Protein AF-X1LPU9-F1 (afdb_monomer_lite)

Radius of gyration: 11.97 Å; chains: 1; bounding box: 29×17×33 Å

Structure (mmCIF, N/CA/C/O backbone):
data_AF-X1LPU9-F1
#
_entry.id   AF-X1LPU9-F1
#
loop_
_atom_site.group_PDB
_atom_site.id
_atom_site.type_symbol
_atom_site.label_atom_id
_atom_site.label_alt_id
_atom_site.label_comp_id
_atom_site.label_asym_id
_atom_site.label_entity_id
_atom_site.label_seq_id
_atom_site.pdbx_PDB_ins_code
_atom_site.Cartn_x
_atom_site.Cartn_y
_atom_site.Cartn_z
_atom_site.occupancy
_atom_site.B_iso_or_equiv
_atom_site.auth_seq_id
_atom_site.auth_comp_id
_atom_site.auth_asym_id
_atom_site.auth_atom_id
_atom_site.pdbx_PDB_model_num
ATOM 1 N N . ILE A 1 1 ? -18.118 -6.173 7.803 1.00 81.00 1 ILE A N 1
ATOM 2 C CA . ILE A 1 1 ? -16.682 -5.880 7.579 1.00 81.00 1 ILE A CA 1
ATOM 3 C C . ILE A 1 1 ? -16.612 -4.509 6.937 1.00 81.00 1 ILE A C 1
ATOM 5 O O . ILE A 1 1 ? -17.271 -4.312 5.922 1.00 81.00 1 ILE A O 1
ATOM 9 N N . GLU A 1 2 ? -15.893 -3.572 7.548 1.00 88.38 2 GLU A N 1
ATOM 10 C CA . GLU A 1 2 ? -15.711 -2.225 7.003 1.00 88.38 2 GLU A CA 1
ATOM 11 C C . GLU A 1 2 ? -14.387 -2.124 6.246 1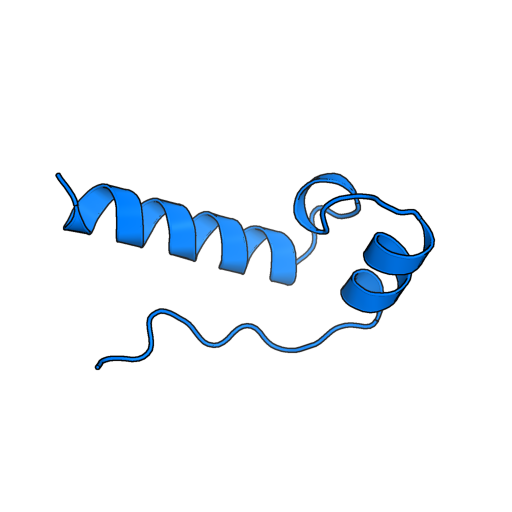.00 88.38 2 GLU A C 1
ATOM 13 O O . GLU A 1 2 ? -13.391 -2.752 6.610 1.00 88.38 2 GLU A O 1
ATOM 18 N N . VAL A 1 3 ? -14.377 -1.334 5.174 1.00 91.31 3 VAL A N 1
ATOM 19 C CA . VAL A 1 3 ? -13.168 -1.104 4.381 1.00 91.31 3 VAL A CA 1
ATOM 20 C C . VAL A 1 3 ? -12.234 -0.182 5.157 1.00 91.31 3 VAL A C 1
ATOM 22 O O . VAL A 1 3 ? -12.586 0.956 5.460 1.00 91.31 3 VAL A O 1
ATOM 25 N N . ALA A 1 4 ? -11.020 -0.658 5.448 1.00 90.12 4 ALA A N 1
ATOM 26 C CA . ALA A 1 4 ? -10.063 0.124 6.213 1.00 90.12 4 ALA A CA 1
ATOM 27 C C . ALA A 1 4 ? -9.479 1.288 5.391 1.00 90.12 4 ALA A C 1
ATOM 29 O O . ALA A 1 4 ? -9.426 2.404 5.881 1.00 90.12 4 ALA A O 1
ATOM 30 N N . SER A 1 5 ? -9.070 1.099 4.143 1.00 91.62 5 SER A N 1
ATOM 31 C CA . SER A 1 5 ? -8.623 2.204 3.283 1.00 91.62 5 SER A CA 1
ATOM 32 C C . SER A 1 5 ? -8.799 1.837 1.813 1.00 91.62 5 SER A C 1
ATOM 34 O O . SER A 1 5 ? -8.957 0.661 1.481 1.00 91.62 5 SER A O 1
ATOM 36 N N . LYS A 1 6 ? -8.778 2.842 0.938 1.00 91.81 6 LYS A N 1
ATOM 37 C CA . LYS A 1 6 ? -8.706 2.677 -0.515 1.00 91.81 6 LYS A CA 1
ATOM 38 C C . LYS A 1 6 ? -7.425 3.338 -0.998 1.00 91.81 6 LYS A C 1
ATOM 40 O O . LYS A 1 6 ? -7.338 4.560 -1.026 1.00 91.81 6 LYS A O 1
ATOM 45 N N . ILE A 1 7 ? -6.450 2.524 -1.377 1.00 92.62 7 ILE A N 1
ATOM 46 C CA . ILE A 1 7 ? -5.167 2.999 -1.892 1.00 92.62 7 ILE A CA 1
ATOM 47 C C . ILE A 1 7 ? -5.225 2.890 -3.421 1.00 92.62 7 ILE A C 1
ATOM 49 O O . ILE A 1 7 ? -5.488 1.795 -3.925 1.00 92.62 7 ILE A O 1
ATOM 53 N N . PRO A 1 8 ? -5.051 3.995 -4.170 1.00 88.00 8 PRO A N 1
ATOM 54 C CA . PRO A 1 8 ? -5.025 3.938 -5.626 1.00 88.00 8 PRO A CA 1
ATOM 55 C C . PRO A 1 8 ? -3.801 3.151 -6.100 1.00 88.00 8 PRO A C 1
ATOM 57 O O . PRO A 1 8 ? -2.745 3.203 -5.475 1.00 88.00 8 PRO A O 1
ATOM 60 N N . PHE A 1 9 ? -3.945 2.432 -7.210 1.00 87.06 9 PHE A N 1
ATOM 61 C CA . PHE A 1 9 ? -2.829 1.719 -7.820 1.00 87.06 9 PHE A CA 1
ATOM 62 C C . PHE A 1 9 ? -1.897 2.685 -8.572 1.00 87.06 9 PHE A C 1
ATOM 64 O O . PHE A 1 9 ? -2.367 3.602 -9.244 1.00 87.06 9 PHE A O 1
ATOM 71 N N . ASP A 1 10 ? -0.591 2.436 -8.476 1.00 90.94 10 ASP A N 1
ATOM 72 C CA . ASP A 1 10 ? 0.500 3.115 -9.186 1.00 90.94 10 ASP A CA 1
ATOM 73 C C . ASP A 1 10 ? 1.509 2.038 -9.622 1.00 90.94 10 ASP A C 1
ATOM 75 O O . ASP A 1 10 ? 1.678 1.023 -8.936 1.00 90.94 10 ASP A O 1
ATOM 79 N N . ASN A 1 11 ? 2.201 2.257 -10.737 1.00 94.00 11 ASN A N 1
ATOM 80 C CA . ASN A 1 11 ? 3.197 1.338 -11.293 1.00 94.00 11 ASN A CA 1
ATOM 81 C C . ASN A 1 11 ? 4.349 1.049 -10.319 1.00 94.00 11 ASN A C 1
ATOM 83 O O . ASN A 1 11 ? 4.924 -0.040 -10.357 1.00 94.00 11 ASN A O 1
ATOM 87 N N . VAL A 1 12 ? 4.618 1.970 -9.389 1.00 93.81 12 VAL A N 1
ATOM 88 C CA . VAL A 1 12 ? 5.575 1.792 -8.285 1.00 93.81 12 VAL A CA 1
ATOM 89 C C . VAL A 1 12 ? 5.311 0.503 -7.494 1.00 93.81 12 VAL A C 1
ATOM 91 O O . VAL A 1 12 ? 6.252 -0.130 -7.018 1.00 93.81 12 VAL A O 1
ATOM 94 N N . VAL A 1 13 ? 4.051 0.062 -7.385 1.00 93.50 13 VAL A N 1
ATOM 95 C CA . VAL A 1 13 ? 3.698 -1.197 -6.708 1.00 93.50 13 VAL A CA 1
ATOM 96 C C . VAL A 1 13 ? 4.256 -2.401 -7.462 1.00 93.50 13 VAL A C 1
ATOM 98 O O . VAL A 1 13 ? 4.859 -3.286 -6.859 1.00 93.50 13 VAL A O 1
ATOM 101 N N . THR A 1 14 ? 4.082 -2.432 -8.783 1.00 95.25 14 THR A N 1
ATOM 102 C CA . THR A 1 14 ? 4.615 -3.509 -9.624 1.00 95.25 14 THR A CA 1
ATOM 103 C C . THR A 1 14 ? 6.136 -3.516 -9.603 1.00 95.25 14 THR A C 1
ATOM 105 O O . THR A 1 14 ? 6.738 -4.577 -9.461 1.00 95.25 14 THR A O 1
ATOM 108 N N . GLU A 1 15 ? 6.767 -2.348 -9.693 1.00 96.56 15 GLU A N 1
ATOM 109 C CA . GLU A 1 15 ? 8.225 -2.238 -9.651 1.00 96.56 15 GLU A CA 1
ATOM 110 C C . GLU A 1 15 ? 8.811 -2.740 -8.327 1.00 96.56 15 GLU A C 1
ATOM 112 O O . GLU A 1 15 ? 9.774 -3.509 -8.339 1.00 96.56 15 GLU A O 1
ATOM 117 N N . ALA A 1 16 ? 8.203 -2.370 -7.195 1.00 96.75 16 ALA A N 1
ATOM 118 C CA . ALA A 1 16 ? 8.616 -2.838 -5.875 1.00 96.75 16 ALA A CA 1
ATOM 119 C C . ALA A 1 16 ? 8.548 -4.372 -5.774 1.00 96.75 16 ALA A C 1
ATOM 121 O O . ALA A 1 16 ? 9.497 -5.007 -5.313 1.00 96.75 16 ALA A O 1
ATOM 122 N N . ILE A 1 17 ? 7.470 -4.979 -6.292 1.00 96.12 17 ILE A N 1
ATOM 123 C CA . ILE A 1 17 ? 7.299 -6.441 -6.333 1.00 96.12 17 ILE A CA 1
ATOM 124 C C . ILE A 1 17 ? 8.386 -7.099 -7.188 1.00 96.12 17 ILE A C 1
ATOM 126 O O . ILE A 1 17 ? 8.987 -8.078 -6.751 1.00 96.12 17 ILE A O 1
ATOM 130 N N . VAL A 1 18 ? 8.674 -6.562 -8.379 1.00 97.94 18 VAL A N 1
ATOM 131 C CA . VAL A 1 18 ? 9.731 -7.088 -9.263 1.00 97.94 18 VAL A CA 1
ATOM 132 C C . VAL A 1 18 ? 11.101 -7.024 -8.587 1.00 97.94 18 VAL A C 1
ATOM 134 O O . VAL A 1 18 ? 11.910 -7.935 -8.754 1.00 97.94 18 VAL A O 1
ATOM 137 N N . ARG A 1 19 ? 11.358 -5.981 -7.791 1.00 97.00 19 ARG A N 1
ATOM 138 C CA . ARG A 1 19 ? 12.591 -5.85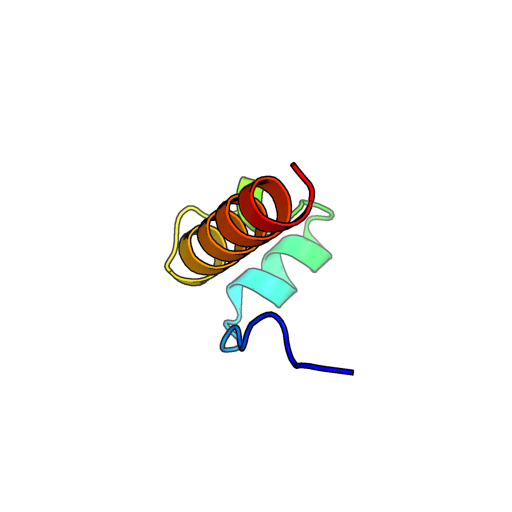4 -7.002 1.00 97.00 19 ARG A CA 1
ATOM 139 C C . ARG A 1 19 ? 12.590 -6.660 -5.703 1.00 97.00 19 ARG A C 1
ATOM 141 O O . ARG A 1 19 ? 13.612 -6.683 -5.025 1.00 97.00 19 ARG A O 1
ATOM 148 N N . GLY A 1 20 ? 11.478 -7.303 -5.345 1.00 97.62 20 GLY A N 1
ATOM 149 C CA . GLY A 1 20 ? 11.343 -8.036 -4.088 1.00 97.62 20 GLY A CA 1
ATOM 150 C C . GLY A 1 20 ? 11.412 -7.140 -2.848 1.00 97.62 20 GLY A C 1
ATOM 151 O O . GLY A 1 20 ? 11.831 -7.605 -1.792 1.00 97.62 20 GLY A O 1
ATOM 152 N N . MET A 1 21 ? 11.030 -5.865 -2.969 1.00 97.25 21 MET A N 1
ATOM 153 C CA . MET A 1 21 ? 11.061 -4.887 -1.880 1.00 97.25 21 MET A CA 1
ATOM 154 C C . MET A 1 21 ? 9.645 -4.454 -1.477 1.00 97.25 21 MET A C 1
ATOM 156 O 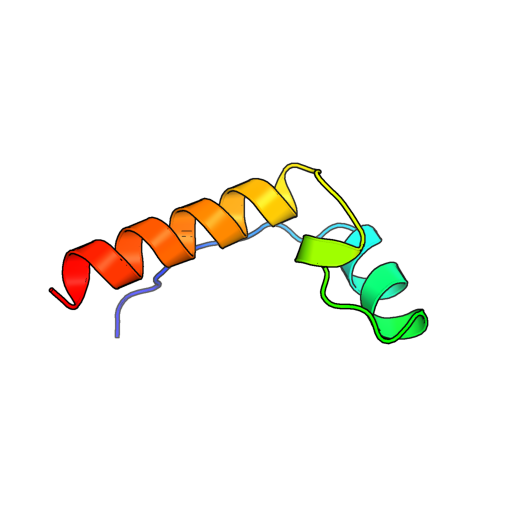O . MET A 1 21 ? 8.778 -4.301 -2.342 1.00 97.25 21 MET A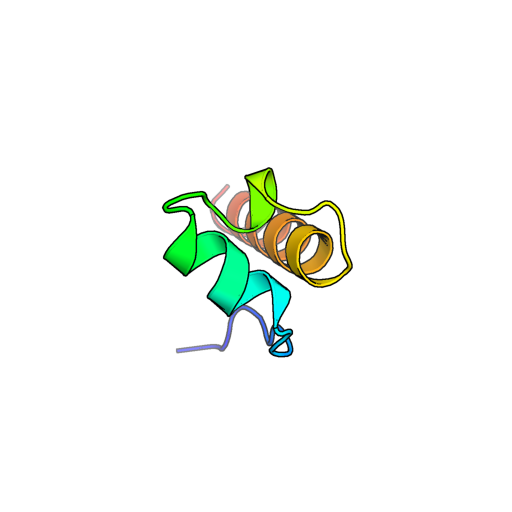 O 1
ATOM 160 N N . PRO A 1 22 ? 9.381 -4.195 -0.184 1.00 95.69 22 PRO A N 1
ATOM 161 C CA . PRO A 1 22 ? 8.142 -3.554 0.237 1.00 95.69 22 PRO A CA 1
ATOM 162 C C . PRO A 1 22 ? 7.966 -2.189 -0.439 1.00 95.69 22 PRO A C 1
ATOM 164 O O . PRO A 1 22 ? 8.896 -1.390 -0.490 1.00 95.69 22 PRO A O 1
ATOM 167 N N . VAL A 1 23 ? 6.750 -1.877 -0.900 1.00 94.94 23 VAL A N 1
ATOM 168 C CA . VAL A 1 23 ? 6.438 -0.587 -1.559 1.00 94.94 23 VAL A CA 1
ATOM 169 C C . VAL A 1 23 ? 6.832 0.610 -0.687 1.00 94.94 23 VAL A C 1
ATOM 171 O O . VAL A 1 23 ? 7.331 1.608 -1.198 1.00 94.94 23 VAL A O 1
ATOM 174 N N . VAL A 1 24 ? 6.659 0.477 0.632 1.00 95.31 24 VAL A N 1
ATOM 175 C CA . VAL A 1 24 ? 7.007 1.506 1.623 1.00 95.31 24 VAL A CA 1
ATOM 176 C C . VAL A 1 24 ? 8.514 1.731 1.786 1.00 95.31 24 VAL A C 1
ATOM 178 O O . VAL A 1 24 ? 8.907 2.787 2.262 1.00 95.31 24 VAL A O 1
ATOM 181 N N . GLU A 1 25 ? 9.345 0.760 1.399 1.00 96.19 25 GLU A N 1
ATOM 182 C CA . GLU A 1 25 ? 10.809 0.887 1.353 1.00 96.19 25 GLU A CA 1
ATOM 183 C C . GLU A 1 25 ? 11.298 1.294 -0.043 1.00 96.19 25 GLU A C 1
ATOM 185 O O . GLU A 1 25 ? 12.344 1.918 -0.184 1.00 96.19 25 GLU A O 1
ATOM 190 N N . TYR A 1 26 ? 10.545 0.942 -1.089 1.00 95.94 26 TYR A N 1
ATOM 191 C CA . TYR A 1 26 ? 10.898 1.227 -2.478 1.00 95.94 26 TYR A CA 1
ATOM 192 C C . TYR A 1 26 ? 10.637 2.689 -2.884 1.00 95.94 26 TYR A C 1
ATOM 194 O O . TYR A 1 26 ? 11.330 3.216 -3.754 1.00 95.94 26 TYR A O 1
ATOM 202 N N . SER A 1 27 ? 9.637 3.352 -2.290 1.00 93.81 27 SER A N 1
ATOM 203 C CA . SER A 1 27 ? 9.223 4.710 -2.667 1.00 93.81 27 SER A CA 1
ATOM 204 C C . SER A 1 27 ? 8.657 5.507 -1.492 1.00 93.81 27 SER A C 1
ATOM 206 O O . SER A 1 27 ? 7.991 4.955 -0.621 1.00 93.81 27 SER A O 1
ATOM 208 N N . GLU A 1 28 ?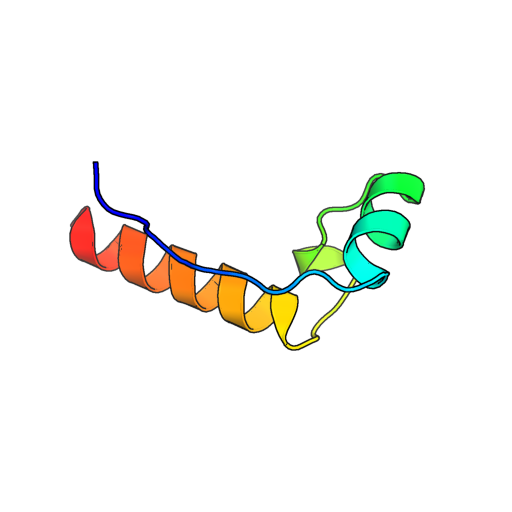 8.825 6.831 -1.524 1.00 92.31 28 GLU A N 1
ATOM 209 C CA . GLU A 1 28 ? 8.244 7.785 -0.561 1.00 92.31 28 GLU A CA 1
ATOM 210 C C . GLU A 1 28 ? 7.014 8.535 -1.120 1.00 92.31 28 GLU A C 1
ATOM 212 O O . GLU A 1 28 ? 6.618 9.596 -0.632 1.00 92.31 28 GLU A O 1
ATOM 217 N N . GLY A 1 29 ? 6.397 7.994 -2.175 1.00 91.44 29 GLY A N 1
ATOM 218 C CA . GLY A 1 29 ? 5.261 8.612 -2.857 1.00 91.44 29 GLY A CA 1
ATOM 219 C C . GLY A 1 29 ? 3.935 8.556 -2.088 1.00 91.44 29 GLY A C 1
ATOM 220 O O . GLY A 1 29 ? 3.822 8.023 -0.981 1.00 91.44 29 GLY A O 1
ATOM 221 N N . LYS A 1 30 ? 2.877 9.068 -2.731 1.00 91.62 30 LYS A N 1
ATOM 222 C CA . LYS A 1 30 ? 1.518 9.136 -2.165 1.00 91.62 30 LYS A CA 1
ATOM 223 C C . LYS A 1 30 ? 1.019 7.780 -1.650 1.00 91.62 30 LYS A C 1
ATOM 225 O O . LYS A 1 30 ? 0.426 7.727 -0.582 1.00 91.62 30 LYS A O 1
ATOM 230 N N . ILE A 1 31 ? 1.296 6.682 -2.360 1.00 93.19 31 ILE A N 1
ATOM 231 C CA . ILE A 1 31 ? 0.912 5.330 -1.914 1.00 93.19 31 ILE A CA 1
ATOM 232 C C . ILE A 1 31 ? 1.518 4.991 -0.550 1.00 93.19 31 ILE A C 1
ATOM 234 O O . ILE A 1 31 ? 0.804 4.534 0.340 1.00 93.19 31 ILE A O 1
ATOM 238 N N . THR A 1 32 ? 2.813 5.240 -0.363 1.00 94.12 32 THR A N 1
ATOM 239 C CA . THR A 1 32 ? 3.509 4.962 0.899 1.00 94.12 32 THR A CA 1
ATOM 240 C C . THR A 1 32 ? 2.932 5.785 2.048 1.00 94.12 32 THR A C 1
ATOM 242 O O . THR A 1 32 ? 2.725 5.260 3.143 1.00 94.12 32 THR A O 1
ATOM 245 N N . GLN A 1 33 ? 2.574 7.044 1.789 1.00 93.44 33 GLN A N 1
ATOM 246 C CA . GLN A 1 33 ? 1.921 7.916 2.772 1.00 93.44 33 GLN A CA 1
ATOM 247 C C . GLN A 1 33 ? 0.520 7.413 3.167 1.00 93.44 33 GLN A C 1
ATOM 249 O O . GLN A 1 33 ? 0.175 7.412 4.352 1.00 93.44 33 GLN A O 1
ATOM 254 N N . GLU A 1 34 ? -0.275 6.931 2.207 1.00 94.31 34 GLU A N 1
ATOM 255 C CA . GLU A 1 34 ? -1.595 6.332 2.464 1.00 94.31 34 GLU A CA 1
ATOM 256 C C . GLU A 1 34 ? -1.481 5.025 3.270 1.00 94.31 34 GLU A C 1
ATOM 258 O O . GLU A 1 34 ? -2.249 4.805 4.211 1.00 94.31 34 GLU A O 1
ATOM 263 N N . ILE A 1 35 ? -0.488 4.179 2.961 1.00 95.00 35 ILE A N 1
ATOM 264 C CA . ILE A 1 35 ? -0.188 2.960 3.734 1.00 95.00 35 ILE A CA 1
ATOM 265 C C . ILE A 1 35 ? 0.202 3.326 5.172 1.00 95.00 35 ILE A C 1
ATOM 267 O O . ILE A 1 35 ? -0.325 2.747 6.123 1.00 95.00 35 ILE A O 1
ATOM 271 N N . GLY A 1 36 ? 1.085 4.311 5.355 1.00 94.31 36 GLY A N 1
ATOM 272 C CA . GLY A 1 36 ? 1.478 4.790 6.682 1.00 94.31 36 GLY A CA 1
ATOM 273 C C . GLY A 1 36 ? 0.291 5.332 7.485 1.00 94.31 36 GLY A C 1
ATOM 274 O O . GLY A 1 36 ? 0.121 4.995 8.658 1.00 94.31 36 GLY A O 1
ATOM 275 N N . SER A 1 37 ? -0.583 6.104 6.840 1.00 94.44 37 SER A N 1
ATOM 276 C CA . SER A 1 37 ? -1.800 6.648 7.458 1.00 94.44 37 SER A CA 1
ATOM 277 C C . SER A 1 37 ? -2.785 5.547 7.866 1.00 94.44 37 SER A C 1
ATOM 279 O O . SER A 1 37 ? -3.372 5.601 8.952 1.00 94.44 37 SER A O 1
ATOM 281 N N . LEU A 1 38 ? -2.928 4.500 7.045 1.00 95.12 38 LEU A N 1
ATOM 282 C CA . LEU A 1 38 ? -3.707 3.309 7.387 1.00 95.12 38 LEU A CA 1
ATOM 283 C C . LEU A 1 38 ? -3.165 2.639 8.658 1.00 95.12 38 LEU A C 1
ATOM 285 O O . LEU A 1 38 ? -3.942 2.377 9.579 1.00 95.12 38 LEU A O 1
ATOM 289 N N . TRP A 1 39 ? -1.851 2.415 8.752 1.00 95.38 39 TRP A N 1
ATOM 290 C CA . TRP A 1 39 ? -1.234 1.814 9.940 1.00 95.38 39 TRP A CA 1
ATOM 291 C C . TRP A 1 39 ? -1.418 2.658 11.197 1.00 95.38 39 TRP A C 1
ATOM 293 O O . TRP A 1 39 ? -1.729 2.116 12.261 1.00 95.38 39 TRP A O 1
ATOM 303 N N . GLN A 1 40 ? -1.289 3.982 11.085 1.00 95.12 40 GLN A N 1
ATOM 304 C CA . GLN A 1 40 ? -1.556 4.890 12.199 1.00 95.12 40 GLN A CA 1
ATOM 305 C C . GLN A 1 40 ? -3.005 4.783 12.675 1.00 95.12 40 GLN A C 1
ATOM 307 O O . GLN A 1 40 ? -3.245 4.768 13.884 1.00 95.12 40 GLN A O 1
ATOM 312 N N . ARG A 1 41 ? -3.975 4.673 11.755 1.00 93.81 41 ARG A N 1
ATOM 313 C CA . ARG A 1 41 ? -5.382 4.503 12.132 1.00 93.81 41 ARG A CA 1
ATOM 314 C C . ARG A 1 41 ? -5.624 3.166 12.820 1.00 93.81 41 ARG A C 1
ATOM 316 O O . ARG A 1 41 ? -6.207 3.157 13.897 1.00 93.81 41 ARG A O 1
ATOM 323 N N . LEU A 1 42 ? -5.131 2.068 12.247 1.00 94.62 42 LEU A N 1
ATOM 324 C CA . LEU A 1 42 ? -5.276 0.732 12.837 1.00 94.62 42 LEU A CA 1
ATOM 325 C C . LEU A 1 42 ? -4.657 0.670 14.235 1.00 94.62 42 LEU A C 1
ATOM 327 O O . LEU A 1 42 ? -5.297 0.205 15.170 1.00 94.62 42 LEU A O 1
ATOM 331 N N . THR A 1 43 ? -3.459 1.229 14.402 1.00 95.94 43 THR A N 1
ATOM 332 C CA . THR A 1 43 ? -2.781 1.291 15.705 1.00 95.94 43 THR A CA 1
ATOM 333 C C . THR A 1 43 ? -3.577 2.094 16.734 1.00 95.94 43 THR A C 1
ATOM 335 O O . THR A 1 43 ? -3.552 1.7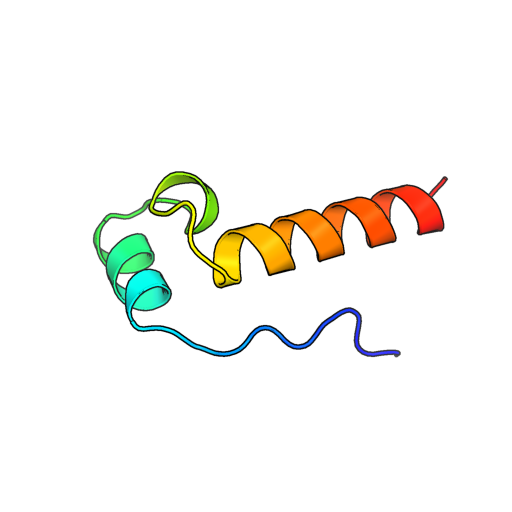65 17.913 1.00 95.94 43 THR A O 1
ATOM 338 N N . ARG A 1 44 ? -4.290 3.150 16.320 1.00 94.31 44 ARG A N 1
ATOM 339 C CA . ARG A 1 44 ? -5.167 3.918 17.219 1.00 94.31 44 ARG A CA 1
ATOM 340 C C . ARG A 1 44 ? -6.452 3.173 17.566 1.00 94.31 44 ARG A C 1
ATOM 342 O O . ARG A 1 44 ? -6.926 3.329 18.678 1.00 94.31 44 ARG A O 1
ATOM 349 N N . THR A 1 45 ? -7.014 2.406 16.633 1.00 92.38 45 THR A N 1
ATOM 350 C CA . THR A 1 45 ? -8.249 1.634 16.850 1.00 92.38 45 THR A CA 1
ATOM 351 C C . THR A 1 45 ? -8.026 0.389 17.707 1.00 92.38 45 THR A C 1
ATOM 353 O O . THR A 1 45 ? -8.945 -0.043 18.389 1.00 92.38 45 THR A O 1
ATOM 356 N N . LEU A 1 46 ? -6.831 -0.201 17.647 1.00 90.38 46 LEU A N 1
ATOM 357 C CA . LEU A 1 46 ? -6.482 -1.424 18.377 1.00 90.38 46 LEU A CA 1
ATOM 358 C C . LEU A 1 46 ? -5.862 -1.169 19.762 1.00 90.38 46 LEU A C 1
ATOM 360 O O . LEU A 1 46 ? -5.534 -2.131 20.454 1.00 90.38 46 LEU A O 1
ATOM 364 N N . LYS A 1 47 ? -5.665 0.098 20.141 1.00 68.06 47 LYS A N 1
ATOM 365 C CA . LYS A 1 47 ? -5.324 0.500 21.512 1.00 68.06 47 LYS A CA 1
ATOM 366 C C . LYS A 1 47 ? -6.580 0.577 22.363 1.00 68.06 47 LYS A C 1
ATOM 368 O O . LYS A 1 47 ? -6.475 0.193 23.545 1.00 68.06 47 LYS A O 1
#

pLDDT: mean 92.98, std 4.79, range [68.06, 97.94]

Secondary structure (DSSP, 8-state):
------PPP-HHHHHHHHTT--HHHH--SHHHHHHHHHHHHHHHH--

Organism: NCBI:txid412755

Sequence (47 aa):
IEVASKIPFDNVVTEAIVRGMPVVEYSEGKITQEIGSLWQRLTRTLK

Foldseek 3Di:
DDDLDDQDDDCLCVVCVVVVHDSLVSDPDPRVVRVVVSVVVVVVVVD